Protein AF-A0A0Q8MXU3-F1 (afdb_monomer_lite)

Sequence (87 aa):
MRKAPYPIAVPYWPFAPVWWTDHCARDRAAFWSSVAIASDPMEVAQAQRGLARDLRRHSLTIWAEFALAPMRVWGQVADDQSTRSSS

pLDDT: mean 80.6, std 14.02, range [38.97, 94.81]

Foldseek 3Di:
DDPPPDDPPQDAPPCNVVVLVVQLVVLVVVLVVQVVPDPDPVSNVVSVVVSVVSNVVSVVVSVVRVVCVVVVVVVVVVVVVVVVVVD

Structure (mmCIF, N/CA/C/O backbone):
data_AF-A0A0Q8MXU3-F1
#
_entry.id   AF-A0A0Q8MXU3-F1
#
loop_
_atom_site.group_PDB
_atom_site.id
_atom_site.type_symbol
_atom_site.label_atom_id
_atom_site.label_alt_id
_atom_site.label_comp_id
_atom_site.label_asym_id
_atom_site.label_entity_id
_atom_site.label_seq_id
_atom_site.pdbx_PDB_ins_code
_atom_site.Cartn_x
_atom_site.Cartn_y
_atom_site.Cartn_z
_atom_site.occupancy
_atom_site.B_iso_or_equiv
_atom_site.auth_seq_id
_atom_site.auth_comp_id
_atom_site.auth_asym_id
_atom_site.auth_atom_id
_atom_site.pdbx_PDB_model_num
ATOM 1 N N . MET A 1 1 ? -8.225 11.452 -17.288 1.00 38.97 1 MET A N 1
ATOM 2 C CA . MET A 1 1 ? -8.354 11.209 -15.832 1.00 38.97 1 MET A CA 1
ATOM 3 C C . MET A 1 1 ? -8.138 9.722 -15.563 1.00 38.97 1 MET A C 1
ATOM 5 O O . MET A 1 1 ? -8.998 8.932 -15.926 1.00 38.97 1 MET A O 1
ATOM 9 N N . ARG A 1 2 ? -6.984 9.308 -15.013 1.00 40.56 2 ARG A N 1
ATOM 10 C CA . ARG A 1 2 ? -6.793 7.910 -14.576 1.00 40.56 2 ARG A CA 1
ATOM 11 C C . ARG A 1 2 ? -7.653 7.691 -13.326 1.00 40.56 2 ARG A C 1
ATOM 13 O O . ARG A 1 2 ? -7.490 8.429 -12.357 1.00 40.56 2 ARG A O 1
ATOM 20 N N . LYS A 1 3 ? -8.588 6.734 -13.368 1.00 41.88 3 LYS A N 1
ATOM 21 C CA . LYS A 1 3 ? -9.326 6.278 -12.178 1.00 41.88 3 LYS A CA 1
ATOM 22 C C . LYS A 1 3 ? -8.297 5.857 -11.125 1.00 41.88 3 LYS A C 1
ATOM 24 O O . LYS A 1 3 ? -7.365 5.129 -11.459 1.00 41.88 3 LYS A O 1
ATOM 29 N N . ALA A 1 4 ? -8.444 6.336 -9.887 1.00 47.72 4 ALA A N 1
ATOM 30 C CA . ALA A 1 4 ? -7.673 5.808 -8.766 1.00 47.72 4 ALA A CA 1
ATOM 31 C C . ALA A 1 4 ? -7.898 4.285 -8.739 1.00 47.7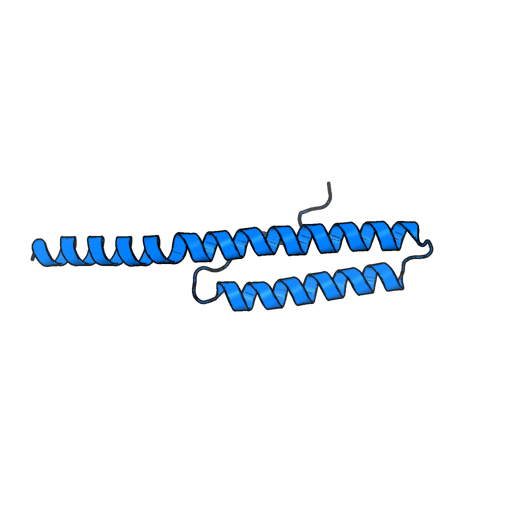2 4 ALA A C 1
ATOM 33 O O . ALA A 1 4 ? -9.059 3.871 -8.763 1.00 47.72 4 ALA A O 1
ATOM 34 N N . PRO A 1 5 ? -6.838 3.461 -8.786 1.00 54.62 5 PRO A N 1
ATOM 35 C CA . PRO A 1 5 ? -6.980 2.058 -9.161 1.00 54.62 5 PRO A CA 1
ATOM 36 C C . PRO A 1 5 ? -7.789 1.235 -8.151 1.00 54.62 5 PRO A C 1
ATOM 38 O O . PRO A 1 5 ? -8.338 0.209 -8.535 1.00 54.62 5 PRO A O 1
ATOM 41 N N . TYR A 1 6 ? -7.968 1.712 -6.914 1.00 50.00 6 TYR A N 1
ATOM 42 C CA . TYR A 1 6 ? -8.779 1.038 -5.901 1.00 50.00 6 TYR A CA 1
ATOM 43 C C . TYR A 1 6 ? -9.519 2.071 -5.035 1.00 50.00 6 TYR A C 1
ATOM 45 O O . TYR A 1 6 ? -8.902 3.063 -4.623 1.00 50.00 6 TYR A O 1
ATOM 53 N N . PRO A 1 7 ? -10.823 1.892 -4.737 1.00 51.28 7 PRO A N 1
ATOM 54 C CA . PRO A 1 7 ? -11.436 2.626 -3.641 1.00 51.28 7 PRO A CA 1
ATOM 55 C C . PRO A 1 7 ? -10.678 2.254 -2.363 1.00 51.28 7 PRO A C 1
ATOM 57 O O . PRO A 1 7 ? -10.595 1.083 -2.002 1.00 51.28 7 PRO A O 1
ATOM 60 N N . ILE A 1 8 ? -10.096 3.249 -1.691 1.00 57.97 8 ILE A N 1
ATOM 61 C CA . ILE A 1 8 ? -9.445 3.067 -0.387 1.00 57.97 8 ILE A CA 1
ATOM 62 C C . ILE A 1 8 ? -10.550 2.955 0.663 1.00 57.97 8 ILE A C 1
ATOM 64 O O . ILE A 1 8 ? -10.787 3.863 1.451 1.00 57.97 8 ILE A O 1
ATOM 68 N N . ALA A 1 9 ? -11.298 1.860 0.612 1.00 61.62 9 ALA A N 1
ATOM 69 C CA . ALA A 1 9 ? -12.065 1.397 1.748 1.00 61.62 9 ALA A CA 1
ATOM 70 C C . ALA A 1 9 ? -11.095 0.544 2.566 1.00 61.62 9 ALA A C 1
ATOM 72 O O . ALA A 1 9 ? -10.877 -0.628 2.259 1.00 61.62 9 ALA A O 1
ATOM 73 N N . VAL A 1 10 ? -10.424 1.164 3.536 1.00 63.84 10 VAL A N 1
ATOM 74 C CA . VAL A 1 10 ? -9.571 0.410 4.459 1.00 63.84 10 VAL A CA 1
ATOM 75 C C . VAL A 1 10 ? -10.480 -0.416 5.351 1.00 63.84 10 VAL A C 1
ATOM 77 O O . VAL A 1 10 ? -11.427 0.134 5.918 1.00 63.84 10 VAL A O 1
ATOM 80 N N . PRO A 1 11 ? -10.250 -1.730 5.457 1.00 67.75 11 PRO A N 1
ATOM 81 C CA . PRO A 1 11 ? -11.028 -2.542 6.359 1.00 67.75 11 PRO A CA 1
ATOM 82 C C . PRO A 1 11 ? -10.696 -2.147 7.795 1.00 67.75 11 PRO A C 1
ATOM 84 O O . PRO A 1 11 ? -9.546 -1.873 8.142 1.00 67.75 11 PRO A O 1
ATOM 87 N N . TYR A 1 12 ? -11.731 -2.124 8.624 1.00 71.75 12 TYR A N 1
ATOM 88 C CA . TYR A 1 12 ? -11.636 -1.847 10.050 1.00 71.75 12 TYR A CA 1
ATOM 89 C C . TYR A 1 12 ? -10.706 -2.848 10.757 1.00 71.75 12 TYR A C 1
ATOM 91 O O . TYR A 1 12 ? -10.440 -3.959 10.282 1.00 71.75 12 TYR A O 1
ATOM 99 N N . TRP A 1 13 ? -10.206 -2.455 11.929 1.00 68.81 13 TRP A N 1
ATOM 100 C CA . TRP A 1 13 ? -9.476 -3.355 12.823 1.00 68.81 13 TRP A CA 1
ATOM 101 C C . TRP A 1 13 ? -10.291 -4.634 13.119 1.00 68.81 13 TRP A C 1
ATOM 103 O O . TRP A 1 13 ? -11.484 -4.511 13.392 1.00 68.81 13 TRP A O 1
ATOM 113 N N . PRO A 1 14 ? -9.702 -5.849 13.102 1.00 75.56 14 PRO A N 1
ATOM 114 C CA . PRO A 1 14 ? -8.272 -6.167 13.023 1.00 75.56 14 PRO A CA 1
ATOM 115 C C . PRO A 1 14 ? -7.747 -6.485 11.613 1.00 75.56 14 PRO A C 1
ATOM 117 O O . PRO A 1 14 ? -6.633 -6.981 11.481 1.00 75.56 14 PRO A O 1
ATOM 120 N N . PHE A 1 15 ? -8.508 -6.221 10.549 1.00 82.56 15 PHE A N 1
ATOM 121 C CA . PHE A 1 15 ? -8.125 -6.614 9.184 1.00 82.56 15 PHE A CA 1
ATOM 122 C C . PHE A 1 15 ? -7.235 -5.589 8.466 1.00 82.56 15 PHE A C 1
ATOM 124 O O . PHE A 1 15 ? -6.647 -5.898 7.427 1.00 82.56 15 PHE A O 1
ATOM 131 N N . ALA A 1 16 ? -7.083 -4.391 9.034 1.00 81.94 16 ALA A N 1
ATOM 132 C CA . ALA A 1 16 ? -6.242 -3.324 8.496 1.00 81.94 16 ALA A CA 1
ATOM 133 C C . ALA A 1 16 ? -4.785 -3.768 8.189 1.00 81.94 16 ALA A C 1
ATOM 135 O O . ALA A 1 16 ? -4.310 -3.482 7.088 1.00 81.94 16 ALA A O 1
ATOM 136 N N . PRO A 1 17 ? -4.076 -4.534 9.052 1.00 82.31 17 PRO A N 1
ATOM 137 C CA . PRO A 1 17 ? -2.725 -5.019 8.744 1.00 82.31 17 PRO A CA 1
ATOM 138 C C . PRO A 1 17 ? -2.657 -6.026 7.588 1.00 82.31 17 PRO A C 1
ATOM 140 O O . PRO A 1 17 ? -1.653 -6.078 6.886 1.00 82.31 17 PRO A O 1
ATOM 143 N N . VAL A 1 18 ? -3.701 -6.829 7.368 1.00 87.88 18 VAL A N 1
ATOM 144 C CA . VAL A 1 18 ? -3.742 -7.791 6.248 1.00 87.88 18 VAL A CA 1
ATOM 145 C C . VAL A 1 18 ? -3.998 -7.063 4.931 1.00 87.88 18 VAL A C 1
ATOM 147 O O . VAL A 1 18 ? -3.375 -7.345 3.913 1.00 87.88 18 VAL A O 1
ATOM 150 N N . TRP A 1 19 ? -4.881 -6.069 4.956 1.00 88.69 19 TRP A N 1
ATOM 151 C CA . TRP A 1 19 ? -5.104 -5.199 3.806 1.00 88.69 19 TRP A CA 1
ATOM 152 C C . TRP A 1 19 ? -3.850 -4.419 3.419 1.00 88.69 19 TRP A C 1
ATOM 154 O O . TRP A 1 19 ? -3.540 -4.304 2.233 1.00 88.69 19 TRP A O 1
ATOM 164 N N . TRP A 1 20 ? -3.109 -3.934 4.420 1.00 87.06 20 TRP A N 1
ATOM 165 C CA . TRP A 1 20 ? -1.833 -3.255 4.228 1.00 87.06 20 TRP A CA 1
ATOM 166 C C . TRP A 1 20 ? -0.852 -4.079 3.400 1.00 87.06 20 TRP A C 1
ATOM 168 O O . TRP A 1 20 ? -0.297 -3.592 2.413 1.00 87.06 20 TRP A O 1
ATOM 178 N N . THR A 1 21 ? -0.615 -5.320 3.828 1.00 89.69 21 THR A N 1
ATOM 179 C CA . THR A 1 21 ? 0.385 -6.190 3.213 1.00 89.69 21 THR A CA 1
ATOM 180 C C . THR A 1 21 ? -0.015 -6.579 1.794 1.00 89.69 21 THR A C 1
ATOM 182 O O . THR A 1 21 ? 0.841 -6.542 0.910 1.00 89.69 21 THR A O 1
ATOM 185 N N . ASP A 1 22 ? -1.300 -6.856 1.548 1.00 91.56 22 ASP A N 1
ATOM 186 C CA . ASP A 1 22 ? -1.842 -7.107 0.204 1.00 91.56 22 ASP A CA 1
ATOM 187 C C . ASP A 1 22 ? -1.642 -5.902 -0.732 1.00 91.56 22 ASP A C 1
ATOM 189 O O . ASP A 1 22 ? -1.125 -6.063 -1.838 1.00 91.56 22 ASP A O 1
ATOM 193 N N . HIS A 1 23 ? -1.950 -4.681 -0.284 1.00 89.38 23 HIS A N 1
ATOM 194 C CA . HIS A 1 23 ? -1.788 -3.484 -1.120 1.00 89.38 23 HIS A CA 1
ATOM 195 C C . HIS A 1 23 ? -0.315 -3.164 -1.384 1.00 89.38 23 HIS A C 1
ATOM 197 O O . HIS A 1 23 ? 0.060 -2.907 -2.525 1.00 89.38 23 HIS A O 1
ATOM 203 N N . CYS A 1 24 ? 0.554 -3.312 -0.379 1.00 91.31 24 CYS A N 1
ATOM 204 C CA . CYS A 1 24 ? 1.997 -3.164 -0.572 1.00 91.31 24 CYS A CA 1
ATOM 205 C C . CYS A 1 24 ? 2.558 -4.174 -1.583 1.00 91.31 24 CYS A C 1
ATOM 207 O O . CYS A 1 24 ? 3.456 -3.841 -2.360 1.00 91.31 24 CYS A O 1
ATOM 209 N N . ALA A 1 25 ? 2.057 -5.413 -1.572 1.00 92.94 25 ALA A N 1
ATOM 210 C CA . ALA A 1 25 ? 2.458 -6.435 -2.532 1.00 92.94 25 ALA A CA 1
ATOM 211 C C . ALA A 1 25 ? 1.995 -6.079 -3.953 1.00 92.94 25 ALA A C 1
ATOM 213 O O . ALA A 1 25 ? 2.791 -6.169 -4.891 1.00 92.94 25 ALA A O 1
ATOM 214 N N . ARG A 1 26 ? 0.751 -5.611 -4.111 1.00 92.44 26 ARG A N 1
ATOM 215 C CA . ARG A 1 26 ? 0.205 -5.165 -5.404 1.00 92.44 26 ARG A CA 1
ATOM 216 C C . ARG A 1 26 ? 0.946 -3.956 -5.964 1.00 92.44 26 ARG A C 1
ATOM 218 O O . ARG A 1 26 ? 1.308 -3.976 -7.138 1.00 92.44 26 ARG A O 1
ATOM 225 N N . ASP A 1 27 ? 1.238 -2.955 -5.140 1.00 93.44 27 ASP A N 1
ATOM 226 C CA . ASP A 1 27 ? 1.971 -1.758 -5.567 1.00 93.44 27 ASP A CA 1
ATOM 227 C C . ASP A 1 27 ? 3.391 -2.103 -6.016 1.00 93.44 27 ASP A C 1
ATOM 229 O O . ASP A 1 27 ? 3.863 -1.620 -7.046 1.00 93.44 27 ASP A O 1
ATOM 233 N N . ARG A 1 28 ? 4.072 -3.001 -5.289 1.00 93.25 28 ARG A N 1
ATOM 234 C CA . ARG A 1 28 ? 5.388 -3.510 -5.698 1.00 93.25 28 ARG A CA 1
ATOM 235 C C . ARG A 1 28 ? 5.316 -4.303 -7.000 1.00 93.25 28 ARG A C 1
ATOM 237 O O . ARG A 1 28 ? 6.192 -4.135 -7.844 1.00 93.25 28 ARG A O 1
ATOM 244 N N . ALA A 1 29 ? 4.294 -5.136 -7.188 1.00 94.62 29 ALA A N 1
ATOM 245 C CA . ALA A 1 29 ? 4.106 -5.878 -8.433 1.00 94.62 29 ALA A CA 1
ATOM 246 C C . ALA A 1 29 ? 3.847 -4.934 -9.622 1.00 94.62 29 ALA A C 1
ATOM 248 O O . ALA A 1 29 ? 4.450 -5.092 -10.686 1.00 94.62 29 ALA A O 1
ATOM 249 N N . ALA A 1 30 ? 3.010 -3.911 -9.431 1.00 92.00 30 ALA A N 1
ATOM 250 C CA . ALA A 1 30 ? 2.733 -2.885 -10.434 1.00 92.00 30 ALA A CA 1
ATOM 251 C C . ALA A 1 30 ? 3.978 -2.047 -10.762 1.00 92.00 30 ALA A C 1
ATOM 253 O O . ALA A 1 30 ? 4.246 -1.763 -11.933 1.00 92.00 30 ALA A O 1
ATOM 254 N N . PHE A 1 31 ? 4.774 -1.700 -9.747 1.00 94.69 31 PHE A N 1
ATOM 255 C CA . PHE A 1 31 ? 6.063 -1.039 -9.921 1.00 94.69 31 PHE A CA 1
ATOM 256 C C . PHE A 1 31 ? 7.008 -1.875 -10.788 1.00 94.69 31 PHE A C 1
ATOM 258 O O . PHE A 1 31 ? 7.462 -1.387 -11.818 1.00 94.69 31 PHE A O 1
ATOM 265 N N . TRP A 1 32 ? 7.257 -3.139 -10.433 1.00 94.50 32 TRP A N 1
ATOM 266 C CA . TRP A 1 32 ? 8.154 -4.002 -11.210 1.00 94.50 32 TRP A CA 1
ATOM 267 C C . TRP A 1 32 ? 7.657 -4.254 -12.631 1.00 94.50 32 TRP A C 1
ATOM 269 O O . TRP A 1 32 ? 8.461 -4.265 -13.557 1.00 94.50 32 TRP A O 1
ATOM 279 N N . SER A 1 33 ? 6.341 -4.366 -12.821 1.00 93.56 33 SER A N 1
ATOM 280 C CA . SER A 1 33 ? 5.742 -4.456 -14.158 1.00 93.56 33 SER A CA 1
ATOM 281 C C . SER A 1 33 ? 6.010 -3.195 -14.982 1.00 93.56 33 SER A C 1
ATOM 283 O O . SER A 1 33 ? 6.312 -3.289 -16.166 1.00 93.56 33 SER A O 1
ATOM 285 N N . SER A 1 34 ? 5.950 -2.017 -14.351 1.00 90.81 34 SER A N 1
ATOM 286 C CA . SER A 1 34 ? 6.247 -0.734 -15.001 1.00 90.81 34 SER A CA 1
ATOM 287 C C . SER A 1 34 ? 7.737 -0.586 -15.320 1.00 90.81 34 SER A C 1
ATOM 289 O O . SER A 1 34 ? 8.085 -0.078 -16.377 1.00 90.81 34 SER A O 1
ATOM 291 N N . VAL A 1 35 ? 8.621 -1.056 -14.434 1.00 93.25 35 VAL A N 1
ATOM 292 C CA . VAL A 1 35 ? 10.076 -1.054 -14.657 1.00 93.25 35 VAL A CA 1
ATOM 293 C C . VAL A 1 35 ? 10.473 -2.017 -15.773 1.00 93.25 35 VAL A C 1
ATOM 295 O O . VAL A 1 35 ? 11.342 -1.684 -16.568 1.00 93.25 35 VAL A O 1
ATOM 298 N N . ALA A 1 36 ? 9.829 -3.183 -15.871 1.00 92.75 36 ALA A N 1
ATOM 299 C CA . ALA A 1 36 ? 10.142 -4.182 -16.893 1.00 92.75 36 ALA A CA 1
ATOM 300 C C . ALA A 1 36 ? 9.864 -3.699 -18.328 1.00 92.75 36 ALA A C 1
ATOM 302 O O . ALA A 1 36 ? 10.507 -4.171 -19.261 1.00 92.75 36 ALA A O 1
ATOM 303 N N . ILE A 1 37 ? 8.915 -2.775 -18.501 1.00 92.56 37 ILE A N 1
ATOM 304 C CA . ILE A 1 37 ? 8.569 -2.179 -19.801 1.00 92.56 37 ILE A CA 1
ATOM 305 C C . ILE A 1 37 ? 9.194 -0.796 -20.015 1.00 92.56 37 ILE A C 1
ATOM 307 O O . ILE A 1 37 ? 9.041 -0.228 -21.095 1.00 92.56 37 ILE A O 1
ATOM 311 N N . ALA A 1 38 ? 9.854 -0.239 -18.996 1.00 91.81 38 ALA A N 1
ATOM 312 C CA . ALA A 1 38 ? 10.468 1.075 -19.079 1.00 91.81 38 ALA A CA 1
ATOM 313 C C . ALA A 1 38 ? 11.675 1.037 -20.022 1.00 91.81 38 ALA A C 1
ATOM 315 O O . ALA A 1 38 ? 12.522 0.146 -19.943 1.00 91.81 38 ALA A O 1
ATOM 316 N N . SER A 1 39 ? 11.756 2.032 -20.8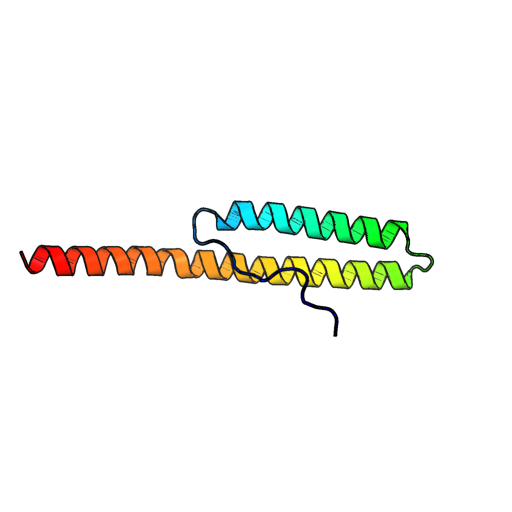98 1.00 88.94 39 SER A N 1
ATOM 317 C CA . SER A 1 39 ? 12.822 2.161 -21.899 1.00 88.94 39 SER A CA 1
ATOM 318 C C . SER A 1 39 ? 13.831 3.261 -21.556 1.00 88.94 39 SER A C 1
ATOM 320 O O . SER A 1 39 ? 14.944 3.258 -22.081 1.00 88.94 39 SER A O 1
ATOM 322 N N . ASP A 1 40 ? 13.472 4.159 -20.631 1.00 94.12 40 ASP A N 1
ATOM 323 C CA . ASP A 1 40 ? 14.299 5.275 -20.163 1.00 94.12 40 ASP A CA 1
ATOM 324 C C . ASP A 1 40 ? 14.399 5.277 -18.617 1.00 94.12 40 ASP A C 1
ATOM 326 O O . ASP A 1 40 ? 13.385 5.100 -17.925 1.00 94.12 40 ASP A O 1
ATOM 330 N N . PRO A 1 41 ? 15.592 5.522 -18.034 1.00 91.75 41 PRO A N 1
ATOM 331 C CA . PRO A 1 41 ? 15.769 5.807 -16.607 1.00 91.75 41 PRO A CA 1
ATOM 332 C C . PRO A 1 41 ? 14.750 6.787 -15.996 1.00 91.75 41 PRO A C 1
ATOM 334 O O . PRO A 1 41 ? 14.394 6.667 -14.819 1.00 91.75 41 PRO A O 1
ATOM 337 N N . MET A 1 42 ? 14.265 7.762 -16.764 1.00 94.81 42 MET A N 1
ATOM 338 C CA . MET A 1 42 ? 13.286 8.742 -16.297 1.00 94.81 42 MET A CA 1
ATOM 339 C C . MET A 1 42 ? 11.914 8.113 -16.009 1.00 94.81 42 MET A C 1
ATOM 341 O O . MET A 1 42 ? 11.259 8.494 -15.034 1.00 94.81 42 MET A O 1
ATOM 345 N N . GLU A 1 43 ? 11.499 7.115 -16.792 1.00 91.25 43 GLU A N 1
ATOM 346 C CA . GLU A 1 43 ? 10.263 6.352 -16.563 1.00 91.25 43 GLU A CA 1
ATOM 347 C C . GLU A 1 43 ? 10.367 5.524 -15.275 1.00 91.25 43 GLU A C 1
ATOM 349 O O . GLU A 1 43 ? 9.441 5.507 -14.459 1.00 91.25 43 GLU A O 1
ATOM 354 N N . VAL A 1 44 ? 11.538 4.928 -15.025 1.00 93.00 44 VAL A N 1
ATOM 355 C CA . VAL A 1 44 ? 11.835 4.205 -13.778 1.00 93.00 44 VAL A CA 1
ATOM 356 C C . VAL A 1 44 ? 11.775 5.147 -12.572 1.00 93.00 44 VAL A C 1
ATOM 358 O O . VAL A 1 44 ? 11.144 4.825 -11.563 1.00 93.00 44 VAL A O 1
ATOM 361 N N . ALA A 1 45 ? 12.365 6.341 -12.673 1.00 93.50 45 ALA A N 1
ATOM 362 C CA . ALA A 1 45 ? 12.322 7.339 -11.604 1.00 93.50 45 ALA A CA 1
ATOM 363 C C . ALA A 1 45 ? 10.888 7.821 -11.311 1.00 93.50 45 ALA A C 1
ATOM 365 O O . ALA A 1 45 ? 10.524 8.050 -10.154 1.00 93.50 45 ALA A O 1
ATOM 366 N N . GLN A 1 46 ? 10.045 7.958 -12.340 1.00 93.38 46 GLN A N 1
ATOM 367 C CA . GLN A 1 46 ? 8.627 8.278 -12.162 1.00 93.38 46 GLN A CA 1
ATOM 368 C C . GLN A 1 46 ? 7.8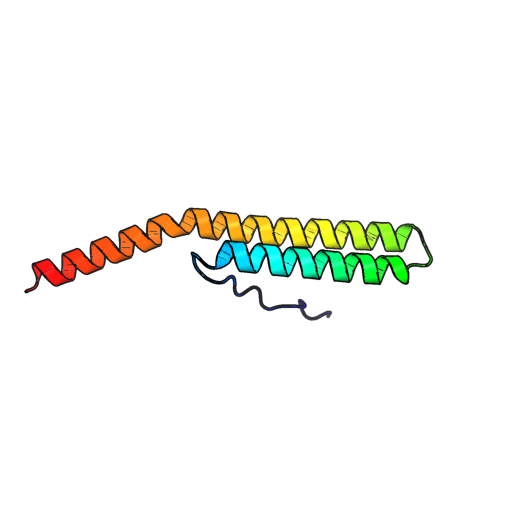70 7.135 -11.474 1.00 93.38 46 GLN A C 1
ATOM 370 O O . GLN A 1 46 ? 7.116 7.395 -10.532 1.00 93.38 46 GLN A O 1
ATOM 375 N N . ALA A 1 47 ? 8.112 5.885 -11.878 1.00 91.62 47 ALA A N 1
ATOM 376 C CA . ALA A 1 47 ? 7.523 4.707 -11.246 1.00 91.62 47 ALA A CA 1
ATOM 377 C C . ALA A 1 47 ? 7.914 4.599 -9.760 1.00 91.62 47 ALA A C 1
ATOM 379 O O . ALA A 1 47 ? 7.057 4.346 -8.913 1.00 91.62 47 ALA A O 1
ATOM 380 N N . GLN A 1 48 ? 9.175 4.886 -9.415 1.00 93.94 48 GLN A N 1
ATOM 381 C CA . GLN A 1 48 ? 9.643 4.918 -8.024 1.00 93.94 48 GLN A CA 1
ATOM 382 C C . GLN A 1 48 ? 8.919 5.980 -7.187 1.00 93.94 48 GLN A C 1
ATOM 384 O O . GLN A 1 48 ? 8.511 5.711 -6.056 1.00 93.94 48 GLN A O 1
ATOM 389 N N . ARG A 1 49 ? 8.717 7.188 -7.735 1.00 93.31 49 ARG A N 1
ATOM 390 C CA . ARG A 1 49 ? 7.956 8.249 -7.049 1.00 93.31 49 ARG A CA 1
ATOM 391 C C . ARG A 1 49 ? 6.490 7.865 -6.851 1.00 93.31 49 ARG A C 1
ATOM 393 O O . ARG A 1 49 ? 5.921 8.215 -5.818 1.00 93.31 49 ARG A O 1
ATOM 400 N N . GLY A 1 50 ? 5.894 7.166 -7.820 1.00 91.94 50 GLY A N 1
ATOM 401 C CA . GLY A 1 50 ? 4.549 6.596 -7.709 1.00 91.94 50 GLY A CA 1
ATOM 402 C C . GLY A 1 50 ? 4.458 5.619 -6.540 1.00 91.94 50 GLY A C 1
ATOM 403 O O . GLY A 1 50 ? 3.716 5.871 -5.596 1.00 91.94 50 GLY A O 1
ATOM 404 N N . LEU A 1 51 ? 5.328 4.605 -6.534 1.00 93.12 51 LEU A N 1
ATOM 405 C CA . LEU A 1 51 ? 5.401 3.609 -5.463 1.00 93.12 51 LEU A CA 1
ATOM 406 C C . LEU A 1 51 ? 5.584 4.250 -4.079 1.00 93.12 51 LEU A C 1
ATOM 408 O O . LEU A 1 51 ? 4.877 3.911 -3.134 1.00 93.12 51 LEU A O 1
ATOM 412 N N . ALA A 1 52 ? 6.508 5.206 -3.942 1.00 93.50 52 ALA A N 1
ATOM 413 C CA . ALA A 1 52 ? 6.749 5.881 -2.666 1.00 93.50 52 ALA A CA 1
ATOM 414 C C . ALA A 1 52 ? 5.518 6.662 -2.172 1.00 93.50 52 ALA A C 1
ATOM 416 O O . ALA A 1 52 ? 5.234 6.695 -0.971 1.00 93.50 52 ALA A O 1
ATOM 417 N N . ARG A 1 53 ? 4.780 7.294 -3.092 1.00 93.50 53 ARG A N 1
ATOM 418 C CA . ARG A 1 53 ? 3.543 8.011 -2.773 1.00 93.50 53 ARG A CA 1
ATOM 419 C C . ARG A 1 53 ? 2.453 7.051 -2.309 1.00 93.50 53 ARG A C 1
ATOM 421 O O . ARG A 1 53 ? 1.797 7.358 -1.314 1.00 93.50 53 ARG A O 1
ATOM 428 N N . ASP A 1 54 ? 2.281 5.929 -2.995 1.00 90.75 54 ASP A N 1
ATOM 429 C CA . ASP A 1 54 ? 1.242 4.950 -2.678 1.00 90.75 54 ASP A CA 1
ATOM 430 C C . ASP A 1 54 ? 1.520 4.289 -1.323 1.00 90.75 54 ASP A C 1
ATOM 432 O O . ASP A 1 54 ? 0.684 4.375 -0.422 1.00 90.75 54 ASP A O 1
ATOM 436 N N . LEU A 1 55 ? 2.751 3.820 -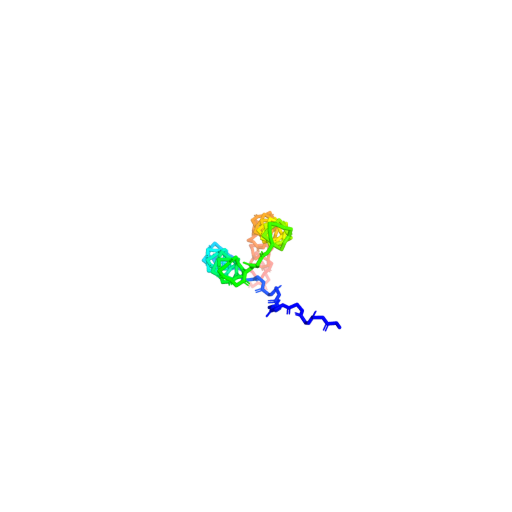1.082 1.00 90.81 55 LEU A N 1
ATOM 437 C CA . LEU A 1 55 ? 3.166 3.287 0.223 1.00 90.81 55 LEU A CA 1
ATOM 438 C C . LEU A 1 55 ? 2.962 4.299 1.360 1.00 90.81 55 LEU A C 1
ATOM 440 O O . LEU A 1 55 ? 2.444 3.955 2.422 1.00 90.81 55 LEU A O 1
ATOM 444 N N . ARG A 1 56 ? 3.321 5.573 1.150 1.00 91.44 56 ARG A N 1
ATOM 445 C CA . ARG A 1 56 ? 3.087 6.623 2.153 1.00 91.44 56 ARG A CA 1
ATOM 446 C C . ARG A 1 56 ? 1.597 6.833 2.413 1.00 91.44 56 ARG A C 1
ATOM 448 O O . ARG A 1 56 ? 1.205 7.024 3.564 1.00 91.44 56 ARG A O 1
ATOM 455 N N . ARG A 1 57 ? 0.777 6.837 1.360 1.00 89.12 57 ARG A N 1
ATOM 456 C CA . ARG A 1 57 ? -0.672 7.021 1.468 1.00 89.12 57 ARG A CA 1
ATOM 457 C C . ARG A 1 57 ? -1.290 5.897 2.274 1.00 89.12 57 ARG A C 1
ATOM 459 O O . ARG A 1 57 ? -2.015 6.193 3.219 1.00 89.12 57 ARG A O 1
ATOM 466 N N . HIS A 1 58 ? -0.952 4.653 1.940 1.00 87.75 58 HIS A N 1
ATOM 467 C CA . HIS A 1 58 ? -1.359 3.515 2.734 1.00 87.75 58 HIS A CA 1
ATOM 468 C C . HIS A 1 58 ? -0.945 3.764 4.190 1.00 87.75 58 HIS A C 1
ATOM 470 O O . HIS A 1 58 ? -1.796 3.622 5.073 1.00 87.75 58 HIS A O 1
ATOM 476 N N . SER A 1 59 ? 0.326 4.137 4.466 1.00 86.62 59 SER A N 1
ATOM 477 C CA . SER A 1 59 ? 0.895 4.200 5.841 1.00 86.62 59 SER A CA 1
ATOM 478 C C . SER A 1 59 ? 0.047 5.085 6.723 1.00 86.62 59 SER A C 1
ATOM 480 O O . SER A 1 59 ? -0.329 4.707 7.828 1.00 86.62 59 SER A O 1
ATOM 482 N N . LEU A 1 60 ? -0.286 6.261 6.200 1.00 87.81 60 LEU A N 1
ATOM 483 C CA . LEU A 1 60 ? -1.130 7.223 6.887 1.00 87.81 60 LEU A CA 1
ATOM 484 C C . LEU A 1 60 ? -2.514 6.654 7.187 1.00 87.81 60 LEU A C 1
ATOM 486 O O . LEU A 1 60 ? -3.050 6.923 8.257 1.00 87.81 60 LEU A O 1
ATOM 490 N N . THR A 1 61 ? -3.088 5.856 6.286 1.00 84.31 61 THR A N 1
ATOM 491 C CA . THR A 1 61 ? -4.399 5.256 6.530 1.00 84.31 61 THR A CA 1
ATOM 492 C C . THR A 1 61 ? -4.363 4.187 7.618 1.00 84.31 61 THR A C 1
ATOM 494 O O . THR A 1 61 ? -5.254 4.157 8.459 1.00 84.31 61 THR A O 1
ATOM 497 N N . ILE A 1 62 ? -3.313 3.365 7.675 1.00 83.88 62 ILE A N 1
ATOM 498 C CA . ILE A 1 62 ? -3.138 2.400 8.770 1.00 83.88 62 ILE A CA 1
ATOM 499 C C . ILE A 1 62 ? -2.903 3.104 10.102 1.00 83.88 62 ILE A C 1
ATOM 501 O O . ILE A 1 62 ? -3.540 2.756 11.092 1.00 83.88 62 ILE A O 1
ATOM 505 N N . TRP A 1 63 ? -2.039 4.119 10.133 1.00 83.94 63 TRP A N 1
ATOM 506 C CA . TRP A 1 63 ? -1.816 4.908 11.344 1.00 83.94 63 TRP A CA 1
ATOM 507 C C . TRP A 1 63 ? -3.093 5.595 11.830 1.00 83.94 63 TRP A C 1
ATOM 509 O O . TRP A 1 63 ? -3.351 5.605 13.032 1.00 83.94 63 TRP A O 1
ATOM 519 N N . ALA A 1 64 ? -3.916 6.112 10.914 1.00 83.19 64 ALA A N 1
ATOM 520 C CA . ALA A 1 64 ? -5.223 6.657 11.256 1.00 83.19 64 ALA A CA 1
ATOM 521 C C . ALA A 1 64 ? -6.135 5.583 11.869 1.00 83.19 64 ALA A C 1
ATOM 523 O O . ALA A 1 64 ? -6.714 5.814 12.925 1.00 83.19 64 ALA A O 1
ATOM 524 N N . GLU A 1 65 ? -6.215 4.388 11.281 1.00 81.31 65 GLU A N 1
ATOM 525 C CA . GLU A 1 65 ? -7.021 3.294 11.836 1.00 81.31 65 GLU A CA 1
ATOM 526 C C . GLU A 1 65 ? -6.538 2.834 13.220 1.00 81.31 65 GLU A C 1
ATOM 528 O O . GLU A 1 65 ? -7.362 2.634 14.113 1.00 81.31 65 GLU A O 1
ATOM 533 N N . PHE A 1 66 ? -5.224 2.746 13.447 1.00 78.94 66 PHE A N 1
ATOM 534 C CA . PHE A 1 66 ? -4.661 2.458 14.772 1.00 78.94 66 PHE A CA 1
ATOM 535 C C . PHE A 1 66 ? -4.981 3.546 15.799 1.00 78.94 66 PHE A C 1
ATOM 537 O O . PHE A 1 66 ? -5.294 3.227 16.943 1.00 78.94 66 PHE A O 1
ATOM 544 N N . ALA A 1 67 ? -4.931 4.820 15.405 1.00 81.62 67 ALA A N 1
ATOM 545 C CA . ALA A 1 67 ? -5.280 5.931 16.285 1.00 81.62 67 ALA A CA 1
ATOM 546 C C . ALA A 1 67 ? -6.781 5.951 16.630 1.00 81.62 67 ALA A C 1
ATOM 548 O O . ALA A 1 67 ? -7.159 6.326 17.738 1.00 81.62 67 ALA A O 1
ATOM 549 N N . LEU A 1 68 ? -7.643 5.531 15.697 1.00 76.94 68 LEU A N 1
ATOM 550 C CA . LEU A 1 68 ? -9.097 5.503 15.875 1.00 76.94 68 LEU A CA 1
ATOM 551 C C . LEU A 1 68 ? -9.599 4.242 16.595 1.00 76.94 68 LEU A C 1
ATOM 553 O O . LEU A 1 68 ? -10.664 4.280 17.213 1.00 76.94 68 LEU A O 1
ATOM 557 N N . ALA A 1 69 ? -8.871 3.124 16.528 1.00 74.06 69 ALA A N 1
ATOM 558 C CA . ALA A 1 69 ? -9.302 1.850 17.105 1.00 74.06 69 ALA A CA 1
ATOM 559 C C . ALA A 1 69 ? -9.657 1.932 18.609 1.00 74.06 69 ALA A C 1
ATOM 561 O O . ALA A 1 69 ? -10.733 1.449 18.969 1.00 74.06 69 ALA A O 1
ATOM 562 N N . PRO A 1 70 ? -8.869 2.596 19.483 1.00 73.62 70 PRO A N 1
ATOM 563 C CA . PRO A 1 70 ? -9.227 2.753 20.893 1.00 73.62 70 PRO A CA 1
ATOM 564 C C . PRO A 1 70 ? -10.550 3.496 21.106 1.00 73.62 70 PRO A C 1
ATOM 566 O O . PRO A 1 70 ? -11.343 3.095 21.954 1.00 73.62 70 PRO A O 1
ATOM 569 N N . MET A 1 71 ? -10.826 4.539 20.314 1.00 76.00 71 MET A N 1
ATOM 570 C CA . MET A 1 71 ? -12.068 5.313 20.438 1.00 76.00 71 MET A CA 1
ATOM 571 C C . MET A 1 71 ? -13.301 4.487 20.068 1.00 76.00 71 MET A C 1
ATOM 573 O O . MET A 1 71 ? -14.348 4.648 20.686 1.00 76.00 71 MET A O 1
ATOM 577 N N . ARG A 1 72 ? -13.178 3.564 19.106 1.00 70.38 72 ARG A N 1
ATOM 578 C CA . ARG A 1 72 ? -14.275 2.653 18.740 1.00 70.38 72 ARG A CA 1
ATOM 579 C C . ARG A 1 72 ? -14.588 1.657 19.859 1.00 70.38 72 ARG A C 1
ATOM 581 O O . ARG A 1 72 ? -15.758 1.420 20.139 1.00 70.38 72 ARG A O 1
ATOM 588 N N . VAL A 1 73 ? -13.557 1.145 20.535 1.00 71.38 73 VAL A N 1
ATOM 589 C CA . VAL A 1 73 ? -13.722 0.270 21.709 1.00 71.38 73 VAL A CA 1
ATOM 590 C C . VAL A 1 73 ? -14.371 1.030 22.868 1.00 71.38 73 VAL A C 1
ATOM 592 O O . VAL A 1 73 ? -15.304 0.527 23.484 1.00 71.38 73 VAL A O 1
ATOM 595 N N . TRP A 1 74 ? -13.924 2.256 23.150 1.00 71.25 74 TRP A N 1
ATOM 596 C CA . TRP A 1 74 ? -14.504 3.080 24.217 1.00 71.25 74 TRP A CA 1
ATOM 597 C C . TRP A 1 74 ? -15.955 3.480 23.939 1.00 71.25 74 TRP A C 1
ATOM 599 O O . TRP A 1 74 ? -16.768 3.448 24.859 1.00 71.25 74 TRP A O 1
ATOM 609 N N . GLY A 1 75 ? -16.290 3.807 22.687 1.00 72.75 75 GLY A N 1
ATOM 610 C CA . GLY A 1 75 ? -17.670 4.071 22.275 1.00 72.75 75 GLY A CA 1
ATOM 611 C C . GLY A 1 75 ? -18.584 2.871 22.528 1.00 72.75 75 GLY A C 1
ATOM 612 O O . GLY A 1 75 ? -19.601 3.019 23.194 1.00 72.75 75 GLY A O 1
ATOM 613 N N . GLN A 1 76 ? -18.169 1.669 22.110 1.00 76.56 76 GLN A N 1
ATOM 614 C CA . GLN A 1 76 ? -18.929 0.440 22.373 1.00 76.56 76 GLN A CA 1
ATOM 615 C C . GLN A 1 76 ? -19.129 0.176 23.869 1.00 76.56 76 GLN A C 1
ATOM 617 O O . GLN A 1 76 ? -20.232 -0.150 24.290 1.00 76.56 76 GLN A O 1
ATOM 622 N N . VAL A 1 77 ? -18.090 0.364 24.690 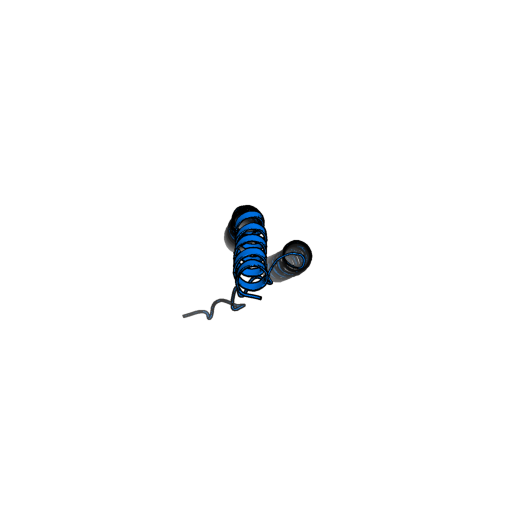1.00 75.06 77 VAL A N 1
ATOM 623 C CA . VAL A 1 77 ? -18.206 0.191 26.147 1.00 75.06 77 VAL A CA 1
ATOM 624 C C . VAL A 1 77 ? -19.173 1.208 26.763 1.00 75.06 77 VAL A C 1
ATOM 626 O O . VAL A 1 77 ? -19.929 0.854 27.667 1.00 75.06 77 VAL A O 1
ATOM 629 N N . ALA A 1 78 ? -19.171 2.458 26.294 1.00 71.31 78 ALA A N 1
ATOM 630 C CA . ALA A 1 78 ? -20.099 3.482 26.771 1.00 71.31 78 ALA A CA 1
ATOM 631 C C . ALA A 1 78 ? -21.557 3.154 26.400 1.00 71.31 78 ALA A C 1
ATOM 633 O O . ALA A 1 78 ? -22.449 3.263 27.246 1.00 71.31 78 ALA A O 1
ATOM 634 N N . ASP A 1 79 ? -21.789 2.687 25.172 1.00 75.25 79 ASP A N 1
ATOM 635 C CA . ASP A 1 79 ? -23.112 2.272 24.696 1.00 75.25 79 ASP A CA 1
ATOM 636 C C . ASP A 1 79 ? -23.628 1.034 25.462 1.00 75.25 79 ASP A C 1
ATOM 638 O O . ASP A 1 79 ? -24.778 1.003 25.918 1.00 75.25 79 AS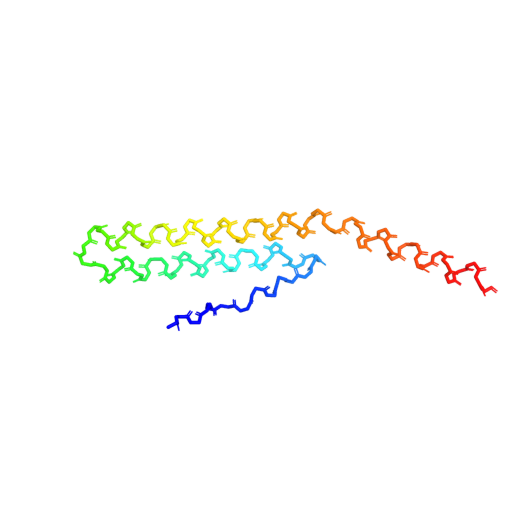P A O 1
ATOM 642 N N . ASP A 1 80 ? -22.763 0.046 25.707 1.00 77.19 80 ASP A N 1
ATOM 643 C CA . ASP A 1 80 ? -23.085 -1.156 26.490 1.00 77.19 80 ASP A CA 1
ATOM 644 C C . ASP A 1 80 ? -23.423 -0.831 27.960 1.00 77.19 80 ASP A C 1
ATOM 646 O O . ASP A 1 80 ? -24.279 -1.474 28.574 1.00 77.19 80 ASP A O 1
ATOM 650 N N . GLN A 1 81 ? -22.783 0.181 28.555 1.00 72.12 81 GLN A N 1
ATOM 651 C CA . GLN A 1 81 ? -23.117 0.632 29.913 1.00 72.12 81 GLN A CA 1
ATOM 652 C C . GLN A 1 81 ? -24.434 1.415 29.972 1.00 72.12 81 GLN A C 1
ATOM 654 O O . GLN A 1 81 ? -25.188 1.276 30.942 1.00 72.12 81 GLN A O 1
ATOM 659 N N . SER A 1 82 ? -24.733 2.202 28.937 1.00 71.94 82 SER A N 1
ATOM 660 C CA . SER A 1 82 ? -25.991 2.948 28.813 1.00 71.94 82 SER A CA 1
ATOM 661 C C . SER A 1 82 ? -27.200 2.007 28.733 1.00 71.94 82 SER A C 1
ATOM 663 O O . SER A 1 82 ? -28.197 2.185 29.440 1.00 71.94 82 SER A O 1
ATOM 665 N N . THR A 1 83 ? -27.084 0.932 27.947 1.00 75.00 83 THR A N 1
ATOM 666 C CA . THR A 1 83 ? -28.143 -0.081 27.813 1.00 75.00 83 THR A CA 1
ATOM 667 C C . THR A 1 83 ? -28.347 -0.901 29.090 1.00 75.00 83 THR A C 1
ATOM 669 O O . THR A 1 83 ? -29.491 -1.122 29.489 1.00 75.00 83 THR A O 1
ATOM 672 N N . ARG A 1 84 ? -27.268 -1.282 29.792 1.00 69.88 84 ARG A N 1
ATOM 673 C CA . ARG A 1 84 ? -27.359 -1.973 31.094 1.00 69.88 84 ARG A CA 1
ATOM 674 C C . ARG A 1 84 ? -27.984 -1.138 32.203 1.00 69.88 84 ARG A C 1
ATOM 676 O O . ARG A 1 84 ? -28.651 -1.702 33.056 1.00 69.88 84 ARG A O 1
ATOM 683 N N . SER A 1 85 ? -27.761 0.173 32.211 1.00 71.44 85 SER A N 1
ATOM 684 C CA . SER A 1 85 ? -28.312 1.061 33.246 1.00 71.44 85 SER A CA 1
ATOM 685 C C . SER A 1 85 ? -29.805 1.361 33.053 1.00 71.44 85 SER A C 1
ATOM 687 O O . SER A 1 85 ? -30.432 1.928 33.942 1.00 71.44 85 SER A O 1
ATOM 689 N N . SER A 1 86 ? -30.363 1.002 31.892 1.00 69.06 86 SER A N 1
ATOM 690 C CA . SER A 1 86 ? -31.761 1.252 31.518 1.00 69.06 86 SER A CA 1
ATOM 691 C C . SER A 1 86 ? -32.665 0.011 31.652 1.00 69.06 86 SER A C 1
ATOM 693 O O . SER A 1 86 ? -33.836 0.088 31.284 1.00 69.06 86 SER A O 1
ATOM 695 N N . SER A 1 87 ? -32.126 -1.122 32.129 1.00 60.16 87 SER A N 1
ATOM 696 C CA . SER A 1 87 ? -32.834 -2.397 32.375 1.00 60.16 87 SER A CA 1
ATOM 697 C C . SER A 1 87 ? -32.966 -2.669 33.869 1.00 60.16 87 SER A C 1
ATOM 699 O O . SER A 1 87 ? -34.014 -3.221 34.266 1.00 60.16 87 SER A O 1
#

Radius of gyration: 19.42 Å; chains: 1; bounding box: 49×19×55 Å

Secondary structure (DSSP, 8-state):
-PPPSS---PPPTTSHHHHHHHHHHHHHHHHHHHHHH--SHHHHHHHHHHHHHHHHHHHHHHHHHHHHHHHHHHHHHHHHHHHHHT-